Protein AF-A0AAV6W6I7-F1 (afdb_monomer_lite)

InterPro domains:
  IPR051943 TRAFAC Dynamin-like GTPase [PTHR43681] (5-116)

Foldseek 3Di:
DAPDDPVVVVVVLVPPDPPPDRDDDAAEAEDAALVSQLCCQPGHPHQEYEYEHDPPDLVLVSLLVNQVRHPHAYEYEDPDDPPAPQLVNQVSNVVSRHPYYDYDPVSVVVDDPVSVD

Structure (mmCIF, N/CA/C/O backbone):
data_AF-A0AAV6W6I7-F1
#
_entry.id   AF-A0AAV6W6I7-F1
#
loop_
_atom_site.group_PDB
_atom_site.id
_atom_site.type_symbol
_atom_site.label_atom_id
_atom_site.label_alt_id
_atom_site.label_comp_id
_atom_site.label_asym_id
_atom_site.label_entity_id
_atom_site.label_seq_id
_atom_site.pdbx_PDB_ins_code
_atom_site.Cartn_x
_atom_site.Cartn_y
_atom_site.Cartn_z
_atom_site.occupancy
_atom_site.B_iso_or_equiv
_atom_site.auth_seq_id
_atom_site.auth_comp_id
_atom_site.auth_asym_id
_atom_site.auth_atom_id
_atom_site.pdbx_PDB_model_num
ATOM 1 N N . MET A 1 1 ? -20.839 3.760 -2.865 1.00 34.75 1 MET A N 1
ATOM 2 C CA . MET A 1 1 ? -21.128 2.620 -1.967 1.00 34.75 1 MET A CA 1
ATOM 3 C C . MET A 1 1 ? -20.118 2.660 -0.836 1.00 34.75 1 MET A C 1
ATOM 5 O O . MET A 1 1 ? -18.936 2.527 -1.111 1.00 34.75 1 MET A O 1
ATOM 9 N N . SER A 1 2 ? -20.551 2.913 0.397 1.00 38.09 2 SER A N 1
ATOM 10 C CA . SER A 1 2 ? -19.685 2.912 1.578 1.00 38.09 2 SER A CA 1
ATOM 11 C C . SER A 1 2 ? -19.425 1.474 2.032 1.00 38.09 2 SER A C 1
ATOM 13 O O . SER A 1 2 ? -20.345 0.750 2.410 1.00 38.09 2 SER A O 1
ATOM 15 N N . SER A 1 3 ? -18.164 1.046 1.985 1.00 45.75 3 SER A N 1
ATOM 16 C CA . SER A 1 3 ? -17.703 -0.209 2.583 1.00 45.75 3 SER A CA 1
ATOM 17 C C . SER A 1 3 ? -17.640 -0.045 4.105 1.00 45.75 3 SER A C 1
ATOM 19 O O . SER A 1 3 ? -16.569 0.135 4.681 1.00 45.75 3 SER A O 1
ATOM 21 N N . CYS A 1 4 ? -18.790 -0.095 4.776 1.00 45.59 4 CYS A N 1
ATOM 22 C CA . CYS A 1 4 ? -18.803 -0.378 6.204 1.00 45.59 4 CYS A CA 1
ATOM 23 C C . CYS A 1 4 ? -18.305 -1.811 6.399 1.00 45.59 4 CYS A C 1
ATOM 25 O O . CYS A 1 4 ? -18.837 -2.739 5.785 1.00 45.59 4 CYS A O 1
ATOM 27 N N . LEU A 1 5 ? -17.313 -1.990 7.274 1.00 53.41 5 LEU A N 1
ATOM 28 C CA . LEU A 1 5 ? -17.034 -3.279 7.904 1.00 53.41 5 LEU A CA 1
ATOM 29 C C . LEU A 1 5 ? -18.377 -3.961 8.213 1.00 53.41 5 LEU A C 1
ATOM 31 O O . LEU A 1 5 ? -19.250 -3.297 8.789 1.00 53.41 5 LEU A O 1
ATOM 35 N N . PRO A 1 6 ? -18.590 -5.230 7.817 1.00 52.22 6 PRO A N 1
ATOM 36 C CA . PRO A 1 6 ? -19.851 -5.904 8.077 1.00 52.22 6 PRO A CA 1
ATOM 37 C C . PRO A 1 6 ? -20.170 -5.737 9.558 1.00 52.22 6 PRO A C 1
ATOM 39 O O . PRO A 1 6 ? -19.347 -6.075 10.407 1.00 52.22 6 PRO A O 1
ATOM 42 N N . THR A 1 7 ? -21.337 -5.180 9.881 1.00 55.06 7 THR A N 1
ATOM 43 C CA . THR A 1 7 ? -21.717 -4.810 11.256 1.00 55.06 7 THR A CA 1
ATOM 44 C C . THR A 1 7 ? -21.546 -5.971 12.242 1.00 55.06 7 THR A C 1
ATOM 46 O O . THR A 1 7 ? -21.338 -5.752 13.428 1.00 55.06 7 THR A O 1
ATOM 49 N N . ILE A 1 8 ? -21.601 -7.207 11.741 1.00 50.03 8 ILE A N 1
ATOM 50 C CA . ILE A 1 8 ? -21.349 -8.453 12.470 1.00 50.03 8 ILE A CA 1
ATOM 51 C C . ILE A 1 8 ? -19.880 -8.610 12.885 1.00 50.03 8 ILE A C 1
ATOM 53 O O . ILE A 1 8 ? -19.619 -8.989 14.020 1.00 50.03 8 ILE A O 1
ATOM 57 N N . VAL A 1 9 ? -18.924 -8.283 12.014 1.00 56.41 9 VAL A N 1
ATOM 58 C CA . VAL A 1 9 ? -17.489 -8.346 12.332 1.00 56.41 9 VAL A CA 1
ATOM 59 C C . VAL A 1 9 ? -17.148 -7.290 13.382 1.00 56.41 9 VAL A C 1
ATOM 61 O O . VAL A 1 9 ? -16.547 -7.623 14.394 1.00 56.41 9 VAL A O 1
ATOM 64 N N . ALA A 1 10 ? -17.644 -6.058 13.214 1.00 59.28 10 ALA A N 1
ATOM 65 C CA . ALA A 1 10 ? -17.458 -4.988 14.196 1.00 59.28 10 ALA A CA 1
ATOM 66 C C . ALA A 1 10 ? -18.057 -5.337 15.575 1.00 59.28 10 ALA A C 1
ATOM 68 O O . ALA A 1 10 ? -17.424 -5.106 16.604 1.00 59.28 10 ALA A O 1
ATOM 69 N N . ARG A 1 11 ? -19.256 -5.943 15.610 1.00 55.88 11 ARG A N 1
ATOM 70 C CA . ARG A 1 11 ? -19.894 -6.381 16.864 1.00 55.88 11 ARG A CA 1
ATOM 71 C C . ARG A 1 11 ? -19.135 -7.514 17.545 1.00 55.88 11 ARG A C 1
ATOM 73 O O . ARG A 1 11 ? -18.958 -7.463 18.757 1.00 55.88 11 ARG A O 1
ATOM 80 N N . ASN A 1 12 ? -18.679 -8.506 16.785 1.00 54.59 12 ASN A N 1
ATOM 81 C CA . ASN A 1 12 ? -17.965 -9.652 17.345 1.00 54.59 12 ASN A CA 1
ATOM 82 C C . ASN A 1 12 ? -16.600 -9.239 17.910 1.00 54.59 12 ASN A C 1
ATOM 84 O O . ASN A 1 12 ? -16.233 -9.701 18.985 1.00 54.59 12 ASN A O 1
ATOM 88 N N . THR A 1 13 ? -15.899 -8.303 17.259 1.00 58.88 13 THR A N 1
ATOM 89 C CA . THR A 1 13 ? -14.680 -7.706 17.819 1.00 58.88 13 THR A CA 1
ATOM 90 C C . THR A 1 13 ? -14.967 -6.904 19.092 1.00 58.88 13 THR A C 1
ATOM 92 O O . THR A 1 13 ? -14.150 -6.931 19.992 1.00 58.88 13 THR A O 1
ATOM 95 N N . MET A 1 14 ? -16.114 -6.227 19.234 1.00 57.75 14 MET A N 1
ATOM 96 C CA . MET A 1 14 ? -16.436 -5.472 20.461 1.00 57.75 14 MET A CA 1
ATOM 97 C C . MET A 1 14 ? -16.949 -6.333 21.628 1.00 57.75 14 MET A C 1
ATOM 99 O O . MET A 1 14 ? -16.802 -5.924 22.776 1.00 57.75 14 MET A O 1
ATOM 103 N N . MET A 1 15 ? -17.575 -7.486 21.366 1.00 58.53 15 MET A N 1
ATOM 104 C CA . MET A 1 15 ? -18.190 -8.319 22.415 1.00 58.53 15 MET A CA 1
ATOM 105 C C . MET A 1 15 ? -17.217 -9.287 23.099 1.00 58.53 15 MET A C 1
ATOM 107 O O . MET A 1 15 ? -17.497 -9.700 24.220 1.00 58.53 15 MET A O 1
ATOM 111 N N . ASP A 1 16 ? -16.090 -9.626 22.465 1.00 55.34 16 ASP A N 1
ATOM 112 C CA . ASP A 1 16 ? -15.113 -10.594 23.000 1.00 55.34 16 ASP A CA 1
ATOM 113 C C . ASP A 1 16 ? -13.850 -9.927 23.591 1.00 55.34 16 ASP A C 1
ATOM 115 O O . ASP A 1 16 ? -12.908 -10.586 24.032 1.00 55.34 16 ASP A O 1
ATOM 119 N N . VAL A 1 17 ? -13.813 -8.590 23.624 1.00 54.00 17 VAL A N 1
ATOM 120 C CA . VAL A 1 17 ? -12.680 -7.832 24.167 1.00 54.00 17 VAL A CA 1
ATOM 121 C C . VAL A 1 17 ? -12.843 -7.695 25.677 1.00 54.00 17 VAL A C 1
ATOM 123 O O . VAL A 1 17 ? -13.637 -6.894 26.172 1.00 54.00 17 VAL A O 1
ATOM 126 N N . LYS A 1 18 ? -12.038 -8.454 26.432 1.00 58.94 18 LYS A N 1
ATOM 127 C CA . LYS A 1 18 ? -11.672 -8.063 27.801 1.00 58.94 18 LYS A CA 1
ATOM 128 C C . LYS A 1 18 ? -11.140 -6.632 27.734 1.00 58.94 18 LYS A C 1
ATOM 130 O O . LYS A 1 18 ? -10.214 -6.359 26.978 1.00 58.94 18 LYS A O 1
ATOM 135 N N . THR A 1 19 ? -11.746 -5.742 28.507 1.00 57.34 19 THR A N 1
ATOM 136 C CA . THR A 1 19 ? -11.659 -4.269 28.483 1.00 57.34 19 THR A CA 1
ATOM 137 C C . THR A 1 19 ? -10.267 -3.633 28.623 1.00 57.34 19 THR A C 1
ATOM 139 O O . THR A 1 19 ? -10.187 -2.418 28.769 1.00 57.34 19 THR A O 1
ATOM 142 N N . ASP A 1 20 ? -9.176 -4.394 28.547 1.00 62.22 20 ASP A N 1
ATOM 143 C CA . ASP A 1 20 ? -7.822 -3.882 28.766 1.00 62.22 20 ASP A CA 1
ATOM 144 C C . ASP A 1 20 ? -7.098 -3.464 27.471 1.00 62.22 20 ASP A C 1
ATOM 146 O O . ASP A 1 20 ? -6.076 -2.788 27.550 1.00 62.22 20 ASP A O 1
ATOM 150 N N . SER A 1 21 ? -7.610 -3.799 26.276 1.00 64.06 21 SER A N 1
ATOM 151 C CA . SER A 1 21 ? -7.097 -3.257 25.003 1.00 64.06 21 SER A CA 1
ATOM 152 C C . SER A 1 21 ? -8.012 -3.591 23.818 1.00 64.06 21 SER A C 1
ATOM 154 O O . SER A 1 21 ? -8.204 -4.760 23.482 1.00 64.06 21 SER A O 1
ATOM 156 N N . VAL A 1 22 ? -8.562 -2.568 23.154 1.00 67.25 22 VAL A N 1
ATOM 157 C CA . VAL A 1 22 ? -9.224 -2.727 21.849 1.00 67.25 22 VAL A CA 1
ATOM 158 C C . VAL A 1 22 ? -8.147 -2.651 20.769 1.00 67.25 22 VAL A C 1
ATOM 160 O O . VAL A 1 22 ? -7.551 -1.596 20.561 1.00 67.25 22 VAL A O 1
ATOM 163 N N . ILE A 1 23 ? -7.908 -3.759 20.068 1.00 73.31 23 ILE A N 1
ATOM 164 C CA . ILE A 1 23 ? -7.006 -3.794 18.913 1.00 73.31 23 ILE A CA 1
ATOM 165 C C . ILE A 1 23 ? -7.815 -3.498 17.652 1.00 73.31 23 ILE A C 1
ATOM 167 O O . ILE A 1 23 ? -8.709 -4.263 17.288 1.00 73.31 23 ILE A O 1
ATOM 171 N N . LEU A 1 24 ? -7.497 -2.389 16.986 1.00 78.69 24 LEU A N 1
ATOM 172 C CA . LEU A 1 24 ? -8.072 -2.046 15.689 1.00 78.69 24 LEU A CA 1
ATOM 173 C C . LEU A 1 24 ? -7.141 -2.516 14.562 1.00 78.69 24 LEU A C 1
ATOM 175 O O . LEU A 1 24 ? -5.925 -2.340 14.669 1.00 78.69 24 LEU A O 1
ATOM 179 N N . PRO A 1 25 ? -7.681 -3.121 13.491 1.00 83.19 25 PRO A N 1
ATOM 180 C CA . PRO A 1 25 ? -6.880 -3.483 12.332 1.00 83.19 25 PRO A CA 1
ATOM 181 C C . PRO A 1 25 ? -6.434 -2.221 11.589 1.00 83.19 25 PRO A C 1
ATOM 183 O O . PRO A 1 25 ? -7.253 -1.340 11.341 1.00 83.19 25 PRO A O 1
ATOM 186 N N . LEU A 1 26 ? -5.161 -2.174 11.194 1.00 88.50 26 LEU A N 1
ATOM 187 C CA . LEU A 1 26 ? -4.664 -1.145 10.283 1.00 88.50 26 LEU A CA 1
ATOM 188 C C . LEU A 1 26 ? -5.056 -1.483 8.844 1.00 88.50 26 LEU A C 1
ATOM 190 O O . LEU A 1 26 ? -4.865 -2.615 8.387 1.00 88.50 26 LEU A O 1
ATOM 194 N N . VAL A 1 27 ? -5.569 -0.492 8.119 1.00 88.88 27 VAL A N 1
ATOM 195 C CA . VAL A 1 27 ? -6.034 -0.633 6.739 1.00 88.88 27 VAL A CA 1
ATOM 196 C C . VAL A 1 27 ? -5.114 0.133 5.795 1.00 88.88 27 VAL A C 1
ATOM 198 O O . VAL A 1 27 ? -5.105 1.363 5.759 1.00 88.88 27 VAL A O 1
ATOM 201 N N . ALA A 1 28 ? -4.380 -0.614 4.973 1.00 90.88 28 ALA A N 1
ATOM 202 C CA . ALA A 1 28 ? -3.615 -0.074 3.857 1.00 90.88 28 ALA 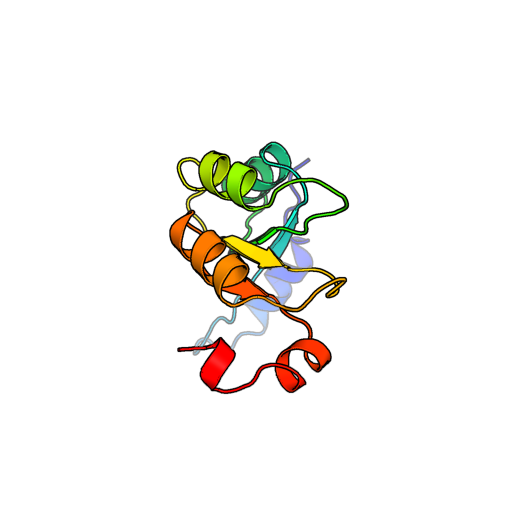A CA 1
ATOM 203 C C . ALA A 1 28 ? -4.442 -0.113 2.565 1.00 90.88 28 ALA A C 1
ATOM 205 O O . ALA A 1 28 ? -5.075 -1.131 2.265 1.00 90.88 28 ALA A O 1
ATOM 206 N N . ARG A 1 29 ? -4.386 0.946 1.752 1.00 90.81 29 ARG A N 1
ATOM 207 C CA . ARG A 1 29 ? -4.953 0.940 0.390 1.00 90.81 29 ARG A CA 1
ATOM 208 C C . ARG A 1 29 ? -3.857 0.982 -0.657 1.00 90.81 29 ARG A C 1
ATOM 210 O O . ARG A 1 29 ? -3.011 1.869 -0.629 1.00 90.81 29 ARG A O 1
ATOM 217 N N . ASN A 1 30 ? -3.898 0.033 -1.590 1.00 89.38 30 ASN A N 1
ATOM 218 C CA . ASN A 1 30 ? -3.020 0.038 -2.751 1.00 89.38 30 ASN A CA 1
ATOM 219 C C . ASN A 1 30 ? -3.665 0.847 -3.884 1.00 89.38 30 ASN A C 1
ATOM 221 O O . ASN A 1 30 ? -4.772 0.519 -4.313 1.00 89.38 30 ASN A O 1
ATOM 225 N N . VAL A 1 31 ? -2.986 1.892 -4.356 1.00 87.25 31 VAL A N 1
ATOM 226 C CA . VAL A 1 31 ? -3.507 2.821 -5.369 1.00 87.25 31 VAL A CA 1
ATOM 227 C C . VAL A 1 31 ? -2.485 3.080 -6.468 1.00 87.25 31 VAL A C 1
ATOM 229 O O . VAL A 1 31 ? -1.279 3.069 -6.232 1.00 87.25 31 VAL A O 1
ATOM 232 N N . GLN A 1 32 ? -2.970 3.371 -7.673 1.00 85.19 32 GLN A N 1
ATOM 233 C CA . GLN A 1 32 ? -2.124 3.620 -8.851 1.00 85.19 32 GLN A CA 1
ATOM 234 C C . GLN A 1 32 ? -2.291 5.029 -9.429 1.00 85.19 32 GLN A C 1
ATOM 236 O O . GLN A 1 32 ? -1.517 5.431 -10.292 1.00 85.19 32 GLN A O 1
ATOM 241 N N . THR A 1 33 ? -3.285 5.787 -8.965 1.00 83.25 33 THR A N 1
ATOM 242 C CA . THR A 1 33 ? -3.604 7.123 -9.479 1.00 83.25 33 THR A CA 1
ATOM 243 C C . THR A 1 33 ? -3.821 8.113 -8.342 1.00 83.25 33 THR A C 1
ATOM 245 O O . THR A 1 33 ? -4.065 7.724 -7.199 1.00 83.25 33 THR A O 1
ATOM 248 N N . HIS A 1 34 ? -3.746 9.402 -8.676 1.00 83.81 34 HIS A N 1
ATOM 249 C CA . HIS A 1 34 ? -3.967 10.504 -7.740 1.00 83.81 34 HIS A CA 1
ATOM 250 C C . HIS A 1 34 ? -5.384 10.440 -7.166 1.00 83.81 34 HIS A C 1
ATOM 252 O O . HIS A 1 34 ? -5.564 10.481 -5.954 1.00 83.81 34 HIS A O 1
ATOM 258 N N . ASP A 1 35 ? -6.378 10.266 -8.036 1.00 86.38 35 ASP A N 1
ATOM 259 C CA . ASP A 1 35 ? -7.785 10.263 -7.632 1.00 86.38 35 ASP A CA 1
ATOM 260 C C . ASP A 1 35 ? -8.098 9.074 -6.722 1.00 86.38 35 ASP A C 1
ATOM 262 O O . ASP A 1 35 ? -8.741 9.245 -5.692 1.00 86.38 35 ASP A O 1
ATOM 266 N N . ALA A 1 36 ? -7.531 7.896 -7.009 1.00 86.88 36 ALA A N 1
ATOM 267 C CA . ALA A 1 36 ? -7.659 6.740 -6.126 1.00 86.88 36 ALA A CA 1
ATOM 268 C C . ALA A 1 36 ? -6.994 6.977 -4.759 1.00 86.88 36 ALA A C 1
ATOM 270 O O . ALA A 1 36 ? -7.507 6.517 -3.742 1.00 86.88 36 ALA A O 1
ATOM 271 N N . ALA A 1 37 ? -5.869 7.702 -4.714 1.00 86.94 37 ALA A N 1
ATOM 272 C CA . ALA A 1 37 ? -5.226 8.076 -3.456 1.00 86.94 37 ALA A CA 1
ATOM 273 C C . ALA A 1 37 ? -6.093 9.050 -2.638 1.00 86.94 37 ALA A C 1
ATOM 275 O O . ALA A 1 37 ? -6.230 8.883 -1.426 1.00 86.94 37 ALA A O 1
ATOM 276 N N . LEU A 1 38 ? -6.711 10.031 -3.299 1.00 87.56 38 LEU A N 1
ATOM 277 C CA . LEU A 1 38 ? -7.590 11.012 -2.665 1.00 87.56 38 LEU A CA 1
ATOM 278 C C . LEU A 1 38 ? -8.893 10.376 -2.155 1.00 87.56 38 LEU A C 1
ATOM 280 O O . LEU A 1 38 ? -9.343 10.666 -1.043 1.00 87.56 38 LEU A O 1
ATOM 284 N N . ASP A 1 39 ? -9.484 9.478 -2.939 1.00 88.25 39 ASP A N 1
ATOM 285 C CA . ASP A 1 39 ? -10.677 8.730 -2.543 1.00 88.25 39 ASP A CA 1
ATOM 286 C C . ASP A 1 39 ? -10.377 7.826 -1.340 1.00 88.25 39 ASP A C 1
ATOM 288 O O . ASP A 1 39 ? -11.111 7.846 -0.343 1.00 88.25 39 ASP A O 1
ATOM 292 N N . ALA A 1 40 ? -9.245 7.113 -1.383 1.00 87.31 40 ALA A N 1
ATOM 293 C CA . ALA A 1 40 ? -8.780 6.274 -0.285 1.00 87.31 40 ALA A CA 1
ATOM 294 C C . ALA A 1 40 ? -8.539 7.079 1.003 1.00 87.31 40 ALA A C 1
ATOM 296 O O . ALA A 1 40 ? -8.921 6.622 2.084 1.00 87.31 40 ALA A O 1
ATOM 297 N N . SER A 1 41 ? -7.959 8.283 0.898 1.00 85.94 41 SER A N 1
ATOM 298 C CA . SER A 1 41 ? -7.679 9.130 2.063 1.00 85.94 41 SER A CA 1
ATOM 299 C C . SER A 1 41 ? -8.922 9.753 2.687 1.00 85.94 41 SER A C 1
ATOM 301 O O . SER A 1 41 ? -8.938 9.999 3.889 1.00 85.94 41 SER A O 1
ATOM 303 N N . ASN A 1 42 ? -9.945 10.048 1.882 1.00 82.75 42 ASN A N 1
ATOM 304 C CA . ASN A 1 42 ? -11.106 10.813 2.336 1.00 82.75 42 ASN A CA 1
ATOM 305 C C . ASN A 1 42 ? -12.312 9.943 2.704 1.00 82.75 42 ASN A C 1
ATOM 307 O O . ASN A 1 42 ? -13.103 10.351 3.552 1.00 82.75 42 ASN A O 1
ATOM 311 N N . SER A 1 43 ? -12.478 8.775 2.074 1.00 70.38 43 SER A N 1
ATOM 312 C CA . SER A 1 43 ? -13.759 8.050 2.110 1.00 70.38 43 SER A CA 1
ATOM 313 C C . SER A 1 43 ? -13.660 6.567 2.469 1.00 70.38 43 SER A C 1
ATOM 315 O O . SER A 1 43 ? -14.678 5.967 2.817 1.00 70.38 43 SER A O 1
ATOM 317 N N . GLU A 1 44 ? -12.474 5.954 2.408 1.00 70.44 44 GLU A N 1
ATOM 318 C CA . GLU A 1 44 ? -12.342 4.493 2.541 1.00 70.44 44 GLU A CA 1
ATOM 319 C C . GLU A 1 44 ? -11.764 4.004 3.874 1.00 70.44 44 GLU A C 1
ATOM 321 O O . GLU A 1 44 ? -11.561 2.796 4.036 1.00 70.44 44 GLU A O 1
ATOM 326 N N . GLY A 1 45 ? -11.516 4.915 4.822 1.00 76.50 45 GLY A N 1
ATOM 327 C CA . GLY A 1 45 ? -10.988 4.574 6.146 1.00 76.50 45 GLY A CA 1
ATOM 328 C C . GLY A 1 45 ? -9.587 3.964 6.094 1.00 76.50 45 GLY A C 1
ATOM 329 O O . GLY A 1 45 ? -9.291 3.064 6.872 1.00 76.50 45 GLY A O 1
ATOM 330 N N . ALA A 1 46 ? -8.761 4.394 5.137 1.00 88.38 46 ALA A N 1
ATOM 331 C CA . ALA A 1 46 ? -7.368 3.982 5.065 1.00 88.38 46 ALA A CA 1
ATOM 332 C C . ALA A 1 46 ? -6.554 4.684 6.159 1.00 88.38 46 ALA A C 1
ATOM 334 O O . ALA A 1 46 ? -6.629 5.904 6.302 1.00 88.38 46 ALA A O 1
ATOM 335 N N . ASP A 1 47 ? -5.738 3.922 6.881 1.00 90.00 47 ASP A N 1
ATOM 336 C CA . ASP A 1 47 ? -4.764 4.475 7.824 1.00 90.00 47 ASP A CA 1
ATOM 337 C C . ASP A 1 47 ? -3.501 4.943 7.095 1.00 90.00 47 ASP A C 1
ATOM 339 O O . ASP A 1 47 ? -2.825 5.864 7.546 1.00 90.00 47 ASP A O 1
ATOM 343 N N . PHE A 1 48 ? -3.180 4.320 5.957 1.00 91.81 48 PHE A N 1
ATOM 344 C CA . PHE A 1 48 ? -2.102 4.732 5.061 1.00 91.81 48 PHE A CA 1
ATOM 345 C C . PHE A 1 48 ? -2.306 4.200 3.637 1.00 91.81 48 PHE A C 1
ATOM 347 O O . PHE A 1 48 ? -3.088 3.279 3.376 1.00 91.81 48 PHE A O 1
ATOM 354 N N . ILE A 1 49 ? -1.570 4.789 2.700 1.00 91.50 49 ILE A N 1
ATOM 355 C CA . ILE A 1 49 ? -1.618 4.463 1.275 1.00 91.50 49 ILE A CA 1
ATOM 356 C C . ILE A 1 49 ? -0.316 3.787 0.862 1.00 91.50 49 ILE A C 1
ATOM 358 O O . ILE A 1 49 ? 0.765 4.222 1.250 1.00 91.50 49 ILE A O 1
ATOM 362 N N . ILE A 1 50 ? -0.422 2.754 0.030 1.00 90.81 50 ILE A N 1
ATOM 363 C CA . ILE A 1 50 ? 0.692 2.189 -0.728 1.00 90.81 50 ILE A CA 1
ATOM 364 C C . ILE A 1 50 ? 0.459 2.552 -2.190 1.00 90.81 50 ILE A C 1
ATOM 366 O O . ILE A 1 50 ? -0.465 2.052 -2.829 1.00 90.81 50 ILE A O 1
ATOM 370 N N . HIS A 1 51 ? 1.274 3.445 -2.728 1.00 85.88 51 HIS A N 1
ATOM 371 C CA . HIS A 1 51 ? 1.218 3.774 -4.137 1.00 85.88 51 HIS A CA 1
ATOM 372 C C . HIS A 1 51 ? 2.076 2.793 -4.935 1.00 85.88 51 HIS A C 1
ATOM 374 O O . HIS A 1 51 ? 3.276 2.677 -4.686 1.00 85.88 51 HIS A O 1
ATOM 380 N N . THR A 1 52 ? 1.465 2.109 -5.899 1.00 82.00 52 THR A N 1
ATOM 381 C CA . THR A 1 52 ? 2.168 1.229 -6.833 1.00 82.00 52 THR A CA 1
ATOM 382 C C . THR A 1 52 ? 2.261 1.888 -8.199 1.00 82.00 52 THR A C 1
ATOM 384 O O . THR A 1 52 ? 1.255 2.292 -8.786 1.00 82.00 52 THR A O 1
ATOM 387 N N . THR A 1 53 ? 3.474 2.001 -8.730 1.00 71.00 53 THR A N 1
ATOM 388 C CA . THR A 1 53 ? 3.681 2.475 -10.099 1.00 71.00 53 THR A CA 1
ATOM 389 C C . THR A 1 53 ? 3.578 1.308 -11.061 1.00 71.00 53 THR A C 1
ATOM 391 O O . THR A 1 53 ? 4.449 0.442 -11.089 1.00 71.00 53 THR A O 1
ATOM 394 N N . ARG A 1 54 ? 2.522 1.280 -11.876 1.00 61.66 54 ARG A N 1
ATOM 395 C CA . ARG A 1 54 ? 2.385 0.309 -12.963 1.00 61.66 54 ARG A CA 1
ATOM 396 C C . ARG A 1 54 ? 2.752 0.981 -14.289 1.00 61.66 54 ARG A C 1
ATOM 398 O O . ARG A 1 54 ? 1.944 1.725 -14.835 1.00 61.66 54 ARG A O 1
ATOM 405 N N . GLY A 1 55 ? 3.942 0.689 -14.819 1.00 57.25 55 GLY A N 1
ATOM 406 C CA . GLY A 1 55 ? 4.437 1.230 -16.098 1.00 57.25 55 GLY A CA 1
ATOM 407 C C . GLY A 1 55 ? 5.315 2.481 -15.952 1.00 57.25 55 GLY A C 1
ATOM 408 O O . GLY A 1 55 ? 5.883 2.713 -14.891 1.00 57.25 55 GLY A O 1
ATOM 409 N N . ASP A 1 56 ? 5.418 3.290 -17.014 1.00 51.53 56 ASP A N 1
ATOM 410 C CA . ASP A 1 56 ? 6.297 4.477 -17.107 1.00 51.53 56 ASP A CA 1
ATOM 411 C C . ASP A 1 56 ? 5.777 5.719 -16.348 1.00 51.53 56 ASP A C 1
ATOM 413 O O . ASP A 1 56 ? 6.168 6.852 -16.637 1.00 51.53 56 ASP A O 1
ATOM 417 N N . CYS A 1 57 ? 4.862 5.556 -15.391 1.00 53.62 57 CYS A N 1
ATOM 418 C CA . CYS A 1 57 ? 4.404 6.679 -14.580 1.00 53.62 57 CYS A CA 1
ATOM 419 C C . CYS A 1 57 ? 5.489 7.060 -13.564 1.00 53.62 57 CYS A C 1
ATOM 421 O O . CYS A 1 57 ? 5.904 6.241 -12.749 1.00 53.62 57 CYS A O 1
ATOM 423 N N . HIS A 1 58 ? 5.966 8.309 -13.608 1.00 63.03 58 HIS A N 1
ATOM 424 C CA . HIS A 1 58 ? 6.982 8.795 -12.677 1.00 63.03 58 HIS A CA 1
ATOM 425 C C . HIS A 1 58 ? 6.381 8.976 -11.269 1.00 63.03 58 HIS A C 1
ATOM 427 O O . HIS A 1 58 ? 5.607 9.914 -11.060 1.00 63.03 58 HIS A O 1
ATOM 433 N N . PRO A 1 59 ? 6.773 8.158 -10.268 1.00 64.19 59 PRO A N 1
ATOM 434 C CA . PRO A 1 59 ? 6.164 8.208 -8.937 1.00 64.19 59 PRO A CA 1
ATOM 435 C C . PRO A 1 59 ? 6.302 9.586 -8.276 1.00 64.19 59 PRO A C 1
ATOM 437 O O . PRO A 1 59 ? 5.402 10.025 -7.572 1.00 64.19 59 PRO A O 1
ATOM 440 N N . LYS A 1 60 ? 7.389 10.312 -8.561 1.00 65.38 60 LYS A N 1
ATOM 441 C CA . LYS A 1 60 ? 7.680 11.649 -8.018 1.00 65.38 60 LYS A CA 1
ATOM 442 C C . LYS A 1 60 ? 6.608 12.692 -8.351 1.00 65.38 60 LYS A C 1
ATOM 444 O O . LYS A 1 60 ? 6.230 13.476 -7.484 1.00 65.38 60 LYS A O 1
ATOM 449 N N . GLU A 1 61 ? 6.121 12.699 -9.591 1.00 66.00 61 GLU A N 1
ATOM 450 C CA . GLU A 1 61 ? 5.096 13.648 -10.038 1.00 66.00 61 GLU A CA 1
ATOM 451 C C . GLU A 1 61 ? 3.782 13.383 -9.299 1.00 66.00 61 GLU A C 1
ATOM 453 O O . GLU A 1 61 ? 3.153 14.305 -8.774 1.00 66.00 61 GLU A O 1
ATOM 458 N N . LEU A 1 62 ? 3.457 12.102 -9.106 1.00 66.75 62 LEU A N 1
ATOM 459 C CA . LEU A 1 62 ? 2.293 11.711 -8.337 1.00 66.75 62 LEU A CA 1
ATOM 460 C C . LEU A 1 62 ? 2.408 12.110 -6.864 1.00 66.75 62 LEU A C 1
ATOM 462 O O . LEU A 1 62 ? 1.521 12.796 -6.367 1.00 66.75 62 LEU A O 1
ATOM 466 N N . VAL A 1 63 ? 3.496 11.759 -6.171 1.00 68.88 63 VAL A N 1
ATOM 467 C CA . VAL A 1 63 ? 3.658 12.121 -4.750 1.00 68.88 63 VAL A CA 1
ATOM 468 C C . VAL A 1 63 ? 3.603 13.634 -4.560 1.00 68.88 63 VAL A C 1
ATOM 470 O O . VAL A 1 63 ? 2.949 14.107 -3.635 1.00 68.88 63 VAL A O 1
ATOM 473 N N . SER A 1 64 ? 4.197 14.411 -5.468 1.00 69.50 64 SER A N 1
ATOM 474 C CA . SER A 1 64 ? 4.129 15.872 -5.391 1.00 69.50 64 SER A CA 1
ATOM 475 C C . SER A 1 64 ? 2.705 16.421 -5.566 1.00 69.50 64 SER A C 1
ATOM 477 O O . SER A 1 64 ? 2.323 17.358 -4.871 1.00 69.50 64 SER A O 1
ATOM 479 N N . SER A 1 65 ? 1.890 1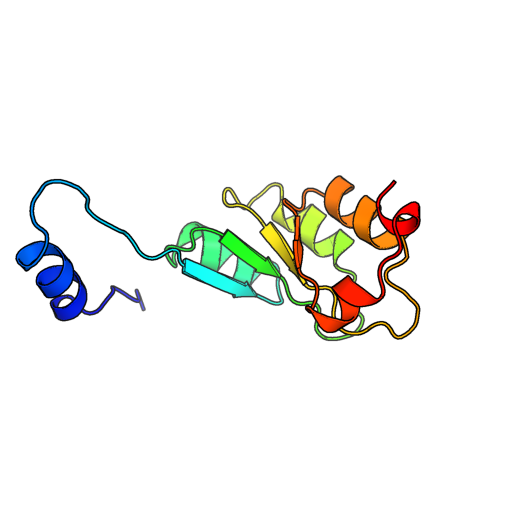5.803 -6.427 1.00 69.88 65 SER A N 1
ATOM 480 C CA . SER A 1 65 ? 0.486 16.191 -6.632 1.00 69.88 65 SER A CA 1
ATOM 481 C C . SER A 1 65 ? -0.436 15.755 -5.484 1.00 69.88 65 SER A C 1
ATOM 483 O O . SER A 1 65 ? -1.389 16.454 -5.142 1.00 69.88 65 SER A O 1
ATOM 485 N N . VAL A 1 66 ? -0.129 14.613 -4.859 1.00 67.12 66 VAL A N 1
ATOM 486 C CA . VAL A 1 66 ? -0.962 13.976 -3.831 1.00 67.12 66 VAL A CA 1
ATOM 487 C C . VAL A 1 66 ? -0.614 14.479 -2.423 1.00 67.12 66 VAL A C 1
ATOM 489 O O . VAL A 1 66 ? -1.513 14.652 -1.602 1.00 67.12 66 VAL A O 1
ATOM 492 N N . SER A 1 67 ? 0.661 14.758 -2.127 1.00 64.19 67 SER A N 1
ATOM 493 C CA . SER A 1 67 ? 1.145 15.066 -0.766 1.00 64.19 67 SER A CA 1
ATOM 494 C C . SER A 1 67 ? 0.560 16.344 -0.156 1.00 64.19 67 SER A C 1
ATOM 496 O O . SER A 1 67 ? 0.478 16.451 1.064 1.00 64.19 67 SER A O 1
ATOM 498 N N . GLY A 1 68 ? 0.092 17.292 -0.973 1.00 69.31 68 GLY A N 1
ATOM 499 C CA . GLY A 1 68 ? -0.632 18.471 -0.485 1.00 69.31 68 GLY A CA 1
ATOM 500 C C . GLY A 1 68 ? -2.098 18.205 -0.120 1.00 69.31 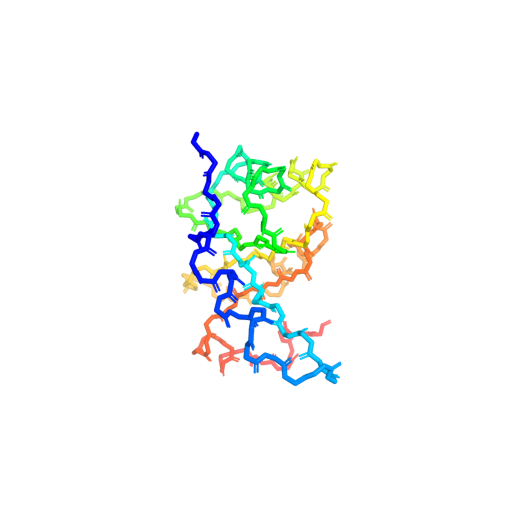68 GLY A C 1
ATOM 501 O O . GLY A 1 68 ? -2.680 18.955 0.663 1.00 69.31 68 GLY A O 1
ATOM 502 N N . ASN A 1 69 ? -2.698 17.148 -0.674 1.00 76.19 69 ASN A N 1
ATOM 503 C CA . ASN A 1 69 ? -4.144 16.896 -0.626 1.00 76.19 69 ASN A CA 1
ATOM 504 C C . ASN A 1 69 ? -4.525 15.675 0.226 1.00 76.19 69 ASN A C 1
ATOM 506 O O . ASN A 1 69 ? -5.674 15.553 0.650 1.00 76.19 69 ASN A O 1
ATOM 510 N N . VAL A 1 70 ? -3.566 14.791 0.506 1.00 79.44 70 VAL A N 1
ATOM 511 C CA . VAL A 1 70 ? -3.747 13.581 1.312 1.00 79.44 70 VAL A CA 1
ATOM 512 C C . VAL A 1 70 ? -3.133 13.772 2.696 1.00 79.44 70 VAL A C 1
ATOM 514 O O . VAL A 1 70 ? -1.977 14.158 2.832 1.00 79.44 70 VAL A O 1
ATOM 517 N N . LYS A 1 71 ? -3.918 13.488 3.742 1.00 84.38 71 LYS A N 1
ATOM 518 C CA . LYS A 1 71 ? -3.535 13.709 5.152 1.00 84.38 71 LYS A CA 1
ATOM 519 C C . LYS A 1 71 ? -3.009 12.465 5.872 1.00 84.38 71 LYS A C 1
ATOM 521 O O . LYS A 1 71 ? -2.619 12.564 7.032 1.00 84.38 71 LYS A O 1
ATOM 526 N N . ILE A 1 72 ? -3.041 11.310 5.214 1.00 88.94 72 ILE A N 1
ATOM 527 C CA . ILE A 1 72 ? -2.564 10.036 5.759 1.00 88.94 72 ILE A CA 1
ATOM 528 C C . ILE A 1 72 ? -1.202 9.675 5.153 1.00 88.94 72 ILE A C 1
ATOM 530 O O . ILE A 1 72 ? -0.912 10.113 4.038 1.00 88.94 72 ILE A O 1
ATOM 534 N N . PRO A 1 73 ? -0.358 8.894 5.850 1.00 91.25 73 PRO A N 1
ATOM 535 C CA . PRO A 1 73 ? 0.954 8.510 5.344 1.00 91.25 73 PRO A CA 1
ATOM 536 C C . PRO A 1 73 ? 0.885 7.827 3.974 1.00 91.25 73 PRO A C 1
ATOM 538 O O . PRO A 1 73 ? 0.037 6.963 3.737 1.00 91.25 73 PRO A O 1
ATOM 541 N N . ILE A 1 74 ? 1.809 8.194 3.085 1.00 89.94 74 ILE A N 1
ATOM 542 C CA . ILE A 1 74 ? 1.912 7.636 1.733 1.00 89.94 74 ILE A CA 1
ATOM 543 C C . ILE A 1 74 ? 3.243 6.909 1.607 1.00 89.94 74 ILE A C 1
ATOM 545 O O . ILE A 1 74 ? 4.306 7.516 1.727 1.00 89.94 74 ILE A O 1
ATOM 549 N N . PHE A 1 75 ? 3.188 5.619 1.314 1.00 90.62 75 PHE A N 1
ATOM 550 C CA . PHE A 1 75 ? 4.349 4.788 1.039 1.00 90.62 75 PHE A CA 1
ATOM 551 C C . PHE A 1 75 ? 4.410 4.464 -0.450 1.00 90.62 75 PHE A C 1
ATOM 553 O O . PHE A 1 75 ? 3.384 4.174 -1.061 1.00 90.62 75 PHE A O 1
ATOM 560 N N . ILE A 1 76 ? 5.600 4.502 -1.045 1.00 86.25 76 ILE A N 1
ATOM 561 C CA . ILE A 1 76 ? 5.779 4.240 -2.480 1.00 86.25 76 ILE A CA 1
ATOM 562 C C . ILE A 1 76 ? 6.395 2.867 -2.671 1.00 86.25 76 ILE A C 1
ATOM 564 O O . ILE A 1 76 ? 7.493 2.615 -2.184 1.00 86.25 76 ILE A O 1
ATOM 568 N N . MET A 1 77 ? 5.700 1.990 -3.386 1.00 83.75 77 MET A N 1
ATOM 569 C CA . MET A 1 77 ? 6.236 0.701 -3.797 1.00 83.75 77 MET A CA 1
ATOM 570 C C . MET A 1 77 ? 7.056 0.875 -5.067 1.00 83.75 77 MET A C 1
ATOM 572 O O . MET A 1 77 ? 6.582 1.444 -6.051 1.00 83.75 77 MET A O 1
ATOM 576 N N . VAL A 1 78 ? 8.290 0.390 -5.029 1.00 73.44 78 VAL A N 1
ATOM 577 C CA . VAL A 1 78 ? 9.204 0.428 -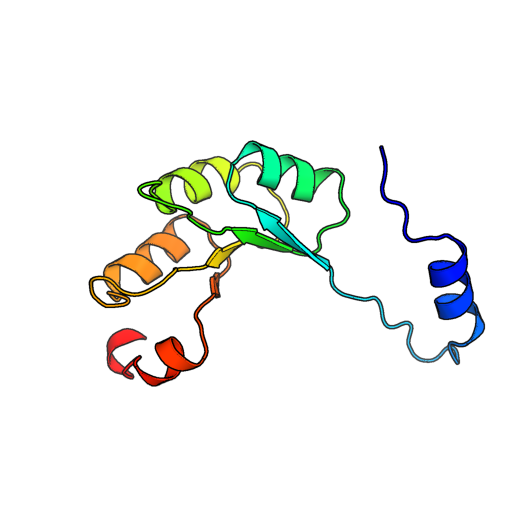6.168 1.00 73.44 78 VAL A CA 1
ATOM 578 C C . VAL A 1 78 ? 9.266 -0.984 -6.738 1.00 73.44 78 VAL A C 1
ATOM 580 O O . VAL A 1 78 ? 9.904 -1.846 -6.148 1.00 73.44 78 VAL A O 1
ATOM 583 N N . ASP A 1 79 ? 8.574 -1.228 -7.853 1.00 62.91 79 ASP A N 1
ATOM 584 C CA . ASP A 1 79 ? 8.558 -2.548 -8.492 1.00 62.91 79 ASP A CA 1
ATOM 585 C C . ASP A 1 79 ? 9.827 -2.786 -9.318 1.00 62.91 79 ASP A C 1
ATOM 587 O O . ASP A 1 79 ? 10.148 -2.020 -10.229 1.00 62.91 79 ASP A O 1
ATOM 591 N N . SER A 1 80 ? 10.522 -3.881 -9.003 1.00 55.09 80 SER A N 1
ATOM 592 C CA . SER A 1 80 ? 11.531 -4.577 -9.808 1.00 55.09 80 SER A CA 1
ATOM 593 C C . SER A 1 80 ? 12.413 -3.679 -10.679 1.00 55.09 80 SER A C 1
ATOM 595 O O . SER A 1 80 ? 12.208 -3.489 -11.878 1.00 55.09 80 SER A O 1
ATOM 597 N N . LEU A 1 81 ? 13.456 -3.173 -10.042 1.00 51.22 81 LEU A N 1
ATOM 598 C CA . LEU A 1 81 ? 14.846 -3.241 -10.479 1.00 51.22 81 LEU A CA 1
ATOM 599 C C . LEU A 1 81 ? 15.190 -3.650 -11.934 1.00 51.22 81 LEU A C 1
ATOM 601 O O . LEU A 1 81 ? 16.013 -4.535 -12.148 1.00 51.22 81 LEU A O 1
ATOM 605 N N . THR A 1 82 ? 14.732 -2.940 -12.960 1.00 45.88 82 THR A N 1
ATOM 606 C CA . THR A 1 82 ? 15.458 -2.957 -14.248 1.00 45.88 82 THR A CA 1
ATOM 607 C C . THR A 1 82 ? 16.784 -2.175 -14.180 1.00 45.88 82 THR A C 1
ATOM 609 O O . THR A 1 82 ? 17.499 -2.103 -15.175 1.00 45.88 82 THR A O 1
ATOM 612 N N . GLY A 1 83 ? 17.179 -1.633 -13.012 1.00 48.81 83 GLY A N 1
ATOM 613 C CA . GLY A 1 83 ? 18.463 -0.932 -12.857 1.00 48.81 83 GLY A CA 1
ATOM 614 C C . GLY A 1 83 ? 18.808 -0.407 -11.458 1.00 48.81 83 GLY A C 1
ATOM 615 O O . GLY A 1 83 ? 19.105 0.776 -11.322 1.00 48.81 83 GLY A O 1
ATOM 616 N N . GLY A 1 84 ? 18.793 -1.259 -10.432 1.00 50.47 84 GLY A N 1
ATOM 617 C CA . GLY A 1 84 ? 19.111 -0.889 -9.043 1.00 50.47 84 GLY A CA 1
ATOM 618 C C . GLY A 1 84 ? 18.054 0.002 -8.363 1.00 50.47 84 GLY A C 1
ATOM 619 O O . GLY A 1 84 ? 17.388 0.810 -9.013 1.00 50.47 84 GLY A O 1
ATOM 620 N N . ILE A 1 85 ? 17.896 -0.116 -7.038 1.00 54.12 85 ILE A N 1
ATOM 621 C CA . ILE A 1 85 ? 17.284 0.927 -6.221 1.00 54.12 85 ILE A CA 1
ATOM 622 C C . ILE A 1 85 ? 18.425 1.920 -6.145 1.00 54.12 85 ILE A C 1
ATOM 624 O O . ILE A 1 85 ? 19.290 1.809 -5.286 1.00 54.12 85 ILE A O 1
ATOM 628 N N . SER A 1 86 ? 18.543 2.802 -7.139 1.00 56.50 86 SER A N 1
ATOM 629 C CA . SER A 1 86 ? 19.562 3.831 -7.024 1.00 56.50 86 SER A CA 1
ATOM 630 C C . SER A 1 86 ? 19.167 4.701 -5.835 1.00 56.50 86 SER A C 1
ATOM 632 O O . SER A 1 86 ? 18.024 5.156 -5.753 1.00 56.50 86 SER A O 1
ATOM 634 N N . HIS A 1 87 ? 20.101 4.928 -4.916 1.00 56.69 87 HIS A N 1
ATOM 635 C CA . HIS A 1 87 ? 19.918 5.812 -3.763 1.00 56.69 87 HIS A CA 1
ATOM 636 C C . HIS A 1 87 ? 19.298 7.171 -4.163 1.00 56.69 87 HIS A C 1
ATOM 638 O O . HIS A 1 87 ? 18.451 7.737 -3.471 1.00 56.69 87 HIS A O 1
ATOM 644 N N . ASN A 1 88 ? 19.626 7.650 -5.367 1.00 57.19 88 ASN A N 1
ATOM 645 C CA . ASN A 1 88 ? 19.060 8.866 -5.950 1.00 57.19 88 ASN A CA 1
ATOM 646 C C . ASN A 1 88 ? 17.541 8.789 -6.192 1.00 57.19 88 ASN A C 1
ATOM 648 O O . ASN A 1 88 ? 16.863 9.803 -6.088 1.00 57.19 88 ASN A O 1
ATOM 652 N N . LYS A 1 89 ? 16.984 7.615 -6.514 1.00 65.06 89 LYS A N 1
ATOM 653 C CA . LYS A 1 89 ? 15.541 7.442 -6.740 1.00 65.06 89 LYS A CA 1
ATOM 654 C C . LYS A 1 89 ? 14.759 7.359 -5.431 1.00 65.06 89 LYS A C 1
ATOM 656 O O . LYS A 1 89 ? 13.699 7.965 -5.341 1.00 65.06 89 LYS A O 1
ATOM 661 N N . SER A 1 90 ? 15.258 6.648 -4.420 1.00 66.12 90 SER A N 1
ATOM 662 C CA . SER A 1 90 ? 14.574 6.540 -3.121 1.00 66.12 90 SER A CA 1
ATOM 663 C C . SER A 1 90 ? 14.606 7.863 -2.349 1.00 66.12 90 SER A C 1
ATOM 665 O O . SER A 1 90 ? 13.568 8.315 -1.866 1.00 66.12 90 SER A O 1
ATOM 667 N N . SER A 1 91 ? 15.762 8.533 -2.302 1.00 67.75 91 SER A N 1
ATOM 668 C CA . SER A 1 91 ? 15.903 9.848 -1.661 1.00 67.75 91 SER A CA 1
ATOM 669 C C . SER A 1 91 ? 15.035 10.922 -2.327 1.00 67.75 91 SER A C 1
ATOM 671 O O . SER A 1 91 ? 14.408 11.724 -1.632 1.00 67.75 91 SER A O 1
ATOM 673 N N . ASP A 1 92 ? 14.911 10.903 -3.656 1.00 75.06 92 ASP A N 1
ATOM 674 C CA . ASP A 1 92 ? 14.020 11.802 -4.392 1.00 75.06 92 ASP A CA 1
ATOM 675 C C . ASP A 1 92 ? 12.538 11.588 -4.063 1.00 75.06 92 ASP A C 1
ATOM 677 O O . ASP A 1 92 ? 11.780 12.560 -4.007 1.00 75.06 92 ASP A O 1
ATOM 681 N N . LEU A 1 93 ? 12.117 10.342 -3.826 1.00 76.38 93 LEU A N 1
ATOM 682 C CA . LEU A 1 93 ? 10.740 10.027 -3.441 1.00 76.38 93 LEU A CA 1
ATOM 683 C C . LEU A 1 93 ? 10.421 10.530 -2.035 1.00 76.38 93 LEU A C 1
ATOM 685 O O . LEU A 1 93 ? 9.389 11.170 -1.830 1.00 76.38 93 LEU A O 1
ATOM 689 N N . LEU A 1 94 ? 11.332 10.331 -1.083 1.00 80.81 94 LEU A N 1
ATOM 690 C CA . LEU A 1 94 ? 11.176 10.873 0.268 1.00 80.81 94 LEU A CA 1
ATOM 691 C C . LEU A 1 94 ? 11.118 12.407 0.240 1.00 80.81 94 LEU A C 1
ATOM 693 O O . LEU A 1 94 ? 10.222 13.009 0.830 1.00 80.81 94 LEU A O 1
ATOM 697 N N . ARG A 1 95 ? 11.999 13.052 -0.538 1.00 81.25 95 ARG A N 1
ATOM 698 C CA . ARG A 1 95 ? 11.988 14.513 -0.737 1.00 81.25 95 ARG A CA 1
ATOM 699 C C . ARG A 1 95 ? 10.714 15.032 -1.407 1.00 81.25 95 ARG A C 1
ATOM 701 O O . ARG A 1 95 ? 10.385 16.198 -1.228 1.00 81.25 95 ARG A O 1
ATOM 708 N N . SER A 1 96 ? 10.004 14.194 -2.162 1.00 77.69 96 SER A N 1
ATOM 709 C CA . SER A 1 96 ? 8.736 14.561 -2.806 1.00 77.69 96 SER A CA 1
ATOM 710 C C . SER A 1 96 ? 7.513 14.508 -1.883 1.00 77.69 96 SER A C 1
ATOM 712 O O . SER A 1 96 ? 6.430 14.893 -2.313 1.00 77.69 96 SER A O 1
ATOM 714 N N . GLY A 1 97 ? 7.682 14.076 -0.625 1.00 81.75 97 GLY A N 1
ATOM 715 C CA . GLY A 1 97 ? 6.615 14.028 0.380 1.00 81.75 97 GLY A CA 1
ATOM 716 C C . GLY A 1 97 ? 6.123 12.620 0.721 1.00 81.75 97 GLY A C 1
ATOM 717 O O . GLY A 1 97 ? 5.115 12.483 1.412 1.00 81.75 97 GLY A O 1
ATOM 718 N N . ALA A 1 98 ? 6.810 11.570 0.260 1.00 86.81 98 ALA A N 1
ATOM 719 C CA . ALA A 1 98 ? 6.504 10.206 0.672 1.00 86.81 98 ALA A CA 1
ATOM 720 C C . ALA A 1 98 ? 6.914 9.981 2.134 1.00 86.81 98 ALA A C 1
ATOM 722 O O . ALA A 1 98 ? 7.989 10.389 2.567 1.00 86.81 98 ALA A O 1
ATOM 723 N N . SER A 1 99 ? 6.074 9.271 2.881 1.00 89.69 99 SER A N 1
ATOM 724 C CA . SER A 1 99 ? 6.348 8.850 4.257 1.00 89.69 99 SER A CA 1
ATOM 725 C C . SER A 1 99 ? 7.324 7.673 4.332 1.00 89.69 99 SER A C 1
ATOM 727 O O . SER A 1 99 ? 7.936 7.452 5.372 1.00 89.69 99 SER A O 1
ATOM 729 N N . GLY A 1 100 ? 7.483 6.919 3.241 1.00 88.06 100 GLY A N 1
ATOM 730 C CA . GLY A 1 100 ? 8.434 5.817 3.157 1.00 88.06 100 GLY A CA 1
ATOM 731 C C . GLY A 1 100 ? 8.427 5.117 1.801 1.00 88.06 100 GLY A C 1
ATOM 732 O O . GLY A 1 100 ? 7.632 5.437 0.914 1.00 88.06 100 GLY A O 1
ATOM 733 N N . VAL A 1 101 ? 9.316 4.137 1.658 1.00 85.00 101 VAL A N 1
ATOM 734 C CA . VAL A 1 101 ? 9.436 3.291 0.464 1.00 85.00 101 VAL A CA 1
ATOM 735 C C . VAL A 1 101 ? 9.137 1.844 0.854 1.00 85.00 101 VAL A C 1
ATOM 737 O O . VAL A 1 101 ? 9.614 1.366 1.881 1.00 85.00 101 VAL A O 1
ATOM 740 N N . VAL A 1 102 ? 8.337 1.157 0.041 1.00 86.62 102 VAL A N 1
ATOM 741 C CA . VAL A 1 102 ? 8.051 -0.275 0.161 1.00 86.62 102 VAL A CA 1
ATOM 742 C C . VAL A 1 102 ? 8.912 -1.014 -0.854 1.00 86.62 102 VAL A C 1
ATOM 744 O O . VAL A 1 102 ? 8.868 -0.717 -2.047 1.00 86.62 102 VAL A O 1
ATOM 747 N N . VAL A 1 103 ? 9.682 -1.980 -0.366 1.00 81.81 103 VAL A N 1
ATOM 748 C CA . VAL A 1 103 ? 10.529 -2.863 -1.173 1.00 81.81 103 VAL A CA 1
ATOM 749 C C . VAL A 1 103 ? 10.216 -4.309 -0.824 1.00 81.81 103 VAL A C 1
ATOM 751 O O . VAL A 1 103 ? 9.788 -4.610 0.296 1.00 81.81 103 VAL A O 1
ATOM 754 N N . SER A 1 104 ? 10.430 -5.219 -1.769 1.00 83.00 104 SER A N 1
ATOM 755 C CA . SER A 1 104 ? 10.344 -6.645 -1.466 1.00 83.00 104 SER A CA 1
ATOM 756 C C . SER A 1 104 ? 11.480 -7.083 -0.534 1.00 83.00 104 SER A C 1
ATOM 758 O O . SER A 1 104 ? 12.537 -6.458 -0.456 1.00 83.00 104 SER A O 1
ATOM 760 N N . VAL A 1 105 ? 11.285 -8.203 0.167 1.00 84.44 105 VAL A N 1
ATOM 761 C CA . VAL A 1 105 ? 12.327 -8.786 1.032 1.00 84.44 105 VAL A CA 1
ATOM 762 C C . VAL A 1 105 ? 13.566 -9.180 0.226 1.00 84.44 105 VAL A C 1
ATOM 764 O O . VAL A 1 105 ? 14.681 -9.100 0.733 1.00 84.44 105 VAL A O 1
ATOM 767 N N . ASP A 1 106 ? 13.391 -9.599 -1.025 1.00 82.06 106 ASP A N 1
ATOM 768 C CA . ASP A 1 106 ? 14.515 -9.975 -1.877 1.00 82.06 106 ASP A CA 1
ATOM 769 C C . ASP A 1 106 ? 15.289 -8.750 -2.370 1.00 82.06 106 ASP A C 1
ATOM 771 O O . ASP A 1 106 ? 16.516 -8.781 -2.361 1.00 82.06 106 ASP A O 1
ATOM 775 N N . GLU A 1 107 ? 14.614 -7.642 -2.684 1.00 77.25 107 GLU A N 1
ATOM 776 C CA . GLU A 1 107 ? 15.281 -6.363 -2.967 1.00 77.25 107 GLU A CA 1
ATOM 777 C C . GLU A 1 107 ? 15.980 -5.796 -1.731 1.00 77.25 107 GLU A C 1
ATOM 779 O O . GLU A 1 107 ? 17.103 -5.313 -1.841 1.00 77.25 107 GLU A O 1
ATOM 784 N N . LEU A 1 108 ? 15.376 -5.919 -0.545 1.00 79.81 108 LEU A N 1
ATOM 785 C CA . LEU A 1 108 ? 15.995 -5.493 0.712 1.00 79.81 108 LEU A CA 1
ATOM 786 C C . LEU A 1 108 ? 17.325 -6.216 0.972 1.00 79.81 108 LEU A C 1
ATOM 788 O O . LEU A 1 108 ? 18.272 -5.593 1.436 1.00 79.81 108 LEU A O 1
ATOM 792 N N . LYS A 1 109 ? 17.427 -7.510 0.638 1.00 81.31 109 LYS A N 1
ATOM 793 C CA . LYS A 1 109 ? 18.686 -8.275 0.753 1.00 81.31 109 LYS A CA 1
ATOM 794 C C . LYS A 1 109 ? 19.768 -7.813 -0.226 1.00 81.31 109 LYS A C 1
ATOM 796 O O . LYS A 1 109 ? 20.937 -8.127 -0.014 1.00 81.31 109 LYS A O 1
ATOM 801 N N . LEU A 1 110 ? 19.385 -7.150 -1.317 1.00 75.31 110 LEU A N 1
ATOM 802 C CA . LEU A 1 110 ? 20.312 -6.640 -2.327 1.00 75.31 110 LEU A CA 1
ATOM 803 C C . LEU A 1 110 ? 20.845 -5.244 -1.984 1.00 75.31 110 LEU A C 1
ATOM 805 O O . LEU A 1 110 ? 21.860 -4.851 -2.560 1.00 75.31 110 LEU A O 1
ATOM 809 N N . LEU A 1 111 ? 20.192 -4.518 -1.070 1.00 71.19 111 LEU A N 1
ATOM 810 C CA . LEU A 1 111 ? 20.647 -3.210 -0.601 1.00 71.19 111 LEU A CA 1
ATOM 811 C C . LEU A 1 111 ? 21.937 -3.358 0.213 1.00 71.19 111 LEU A C 1
ATOM 813 O O . LEU A 1 111 ? 22.026 -4.181 1.127 1.00 71.19 111 LEU A O 1
ATOM 817 N N . ARG A 1 112 ? 22.946 -2.552 -0.118 1.00 69.56 112 ARG A N 1
ATOM 818 C CA . ARG A 1 112 ? 24.179 -2.406 0.667 1.00 69.56 112 ARG A CA 1
ATOM 819 C C . ARG A 1 112 ? 24.016 -1.261 1.668 1.00 69.56 112 ARG A C 1
ATOM 821 O O . ARG A 1 112 ? 23.178 -0.389 1.469 1.00 69.56 112 ARG A O 1
ATOM 828 N N . GLU A 1 113 ? 24.823 -1.236 2.731 1.00 64.56 113 GLU A N 1
ATOM 829 C CA . GLU A 1 113 ? 24.816 -0.113 3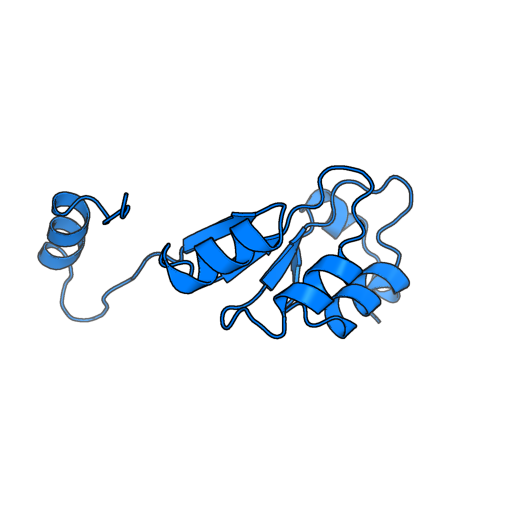.693 1.00 64.56 113 GLU A CA 1
ATOM 830 C C . GLU A 1 113 ? 25.042 1.239 2.998 1.00 64.56 113 GLU A C 1
ATOM 832 O O . GLU A 1 113 ? 24.369 2.213 3.327 1.00 64.56 113 GLU A O 1
ATOM 837 N N . ASP A 1 114 ? 25.890 1.264 1.968 1.00 64.56 114 ASP A N 1
ATOM 838 C CA . ASP A 1 114 ? 26.170 2.453 1.154 1.00 64.56 114 ASP A CA 1
ATOM 839 C C . ASP A 1 114 ? 24.961 2.933 0.319 1.00 64.56 114 ASP A C 1
ATOM 841 O O . ASP A 1 114 ? 2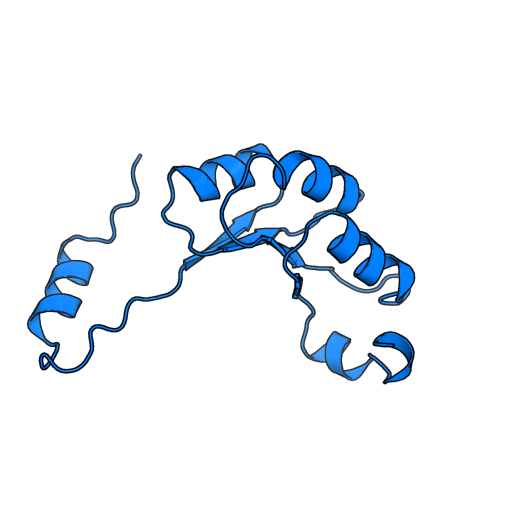4.951 4.064 -0.162 1.00 64.56 114 ASP A O 1
ATOM 845 N N . ASP A 1 115 ? 23.934 2.093 0.129 1.00 61.00 115 ASP A N 1
ATOM 846 C CA . ASP A 1 115 ? 22.698 2.458 -0.580 1.00 61.00 115 ASP A CA 1
ATOM 847 C C . ASP A 1 115 ? 21.674 3.149 0.347 1.00 61.00 115 ASP A C 1
ATOM 849 O O . ASP A 1 115 ? 20.630 3.612 -0.125 1.00 61.00 115 ASP A O 1
ATOM 853 N N . LEU A 1 116 ? 21.951 3.198 1.660 1.00 56.91 116 LEU A N 1
ATOM 854 C CA . LEU A 1 116 ? 21.085 3.755 2.711 1.00 56.91 116 LEU A CA 1
ATOM 855 C C . LEU A 1 116 ? 21.660 5.016 3.391 1.00 56.91 116 LEU A C 1
ATOM 857 O O . LEU A 1 116 ? 20.982 5.587 4.251 1.00 56.91 116 LEU A O 1
ATOM 861 N N . SER A 1 117 ? 22.888 5.421 3.045 1.00 53.16 117 SER A N 1
ATOM 862 C CA . SER A 1 117 ? 23.612 6.584 3.592 1.00 53.16 117 SER A CA 1
ATOM 863 C C . SER A 1 117 ? 23.558 7.804 2.674 1.00 53.16 117 SER A C 1
ATOM 865 O O . SER A 1 117 ? 23.294 8.917 3.181 1.00 53.16 117 SER A O 1
#

pLDDT: mean 71.41, std 14.37, range [34.75, 91.81]

Radius of gyration: 17.43 Å; chains: 1; bounding box: 48×29×46 Å

Sequence (117 aa):
MSSCLPTIVARNTMMDVKTDSVILPLVARNVQTHDAALDASNSEGADFIIHTTRGDCHPKELVSSVSGNVKIPIFIMVDSLTGGISHNKSSDLLRSGASGVVVSVDELKLLREDDLS

Organism: NCBI:txid168488

Secondary structure (DSSP, 8-state):
------HHHHHHHHHS--TT--PPPP-EEEESSHHHHHHHHHHS--SEEEEE--SS--HHHHHHHHTTT--S-EEEE----SS---HHHHHHHHHTT-SEEE--HHHHHH--GGG--